Protein AF-A0A8D8QUM9-F1 (afdb_monomer_lite)

Structure (mmCIF, N/CA/C/O backbone):
data_AF-A0A8D8QUM9-F1
#
_entry.id   AF-A0A8D8QUM9-F1
#
loop_
_atom_site.group_PDB
_atom_site.id
_atom_site.type_symbol
_atom_site.label_atom_id
_atom_site.label_alt_id
_atom_site.label_comp_id
_atom_site.label_asym_id
_atom_site.label_entity_id
_atom_site.label_seq_id
_atom_site.pdbx_PDB_ins_code
_atom_site.Cartn_x
_atom_site.Cartn_y
_atom_site.Cartn_z
_atom_site.occupancy
_atom_site.B_iso_or_equiv
_atom_site.auth_seq_id
_atom_site.auth_comp_id
_atom_site.auth_asym_id
_atom_site.auth_atom_id
_atom_site.pdbx_PDB_model_num
ATOM 1 N N . MET A 1 1 ? 14.500 -5.946 -11.058 1.00 79.62 1 MET A N 1
ATOM 2 C CA . MET A 1 1 ? 15.013 -4.595 -11.408 1.00 79.62 1 MET A CA 1
ATOM 3 C C . MET A 1 1 ? 14.161 -3.526 -10.735 1.00 79.62 1 MET A C 1
ATOM 5 O O . MET A 1 1 ? 12.936 -3.632 -10.787 1.00 79.62 1 MET A O 1
ATOM 9 N N . ASP A 1 2 ? 14.798 -2.523 -10.126 1.00 81.06 2 ASP A N 1
ATOM 10 C CA . ASP A 1 2 ? 14.118 -1.378 -9.510 1.00 81.06 2 ASP A CA 1
ATOM 11 C C . ASP A 1 2 ? 13.551 -0.412 -10.554 1.00 81.06 2 ASP A C 1
ATOM 13 O O . ASP A 1 2 ? 14.121 -0.214 -11.629 1.00 81.06 2 ASP A O 1
ATOM 17 N N . VAL A 1 3 ? 12.419 0.205 -10.222 1.00 89.06 3 VAL A N 1
ATOM 18 C CA . VAL A 1 3 ? 11.760 1.198 -11.073 1.00 89.06 3 VAL A CA 1
ATOM 19 C C . VAL A 1 3 ? 12.170 2.607 -10.648 1.00 89.06 3 VAL A C 1
ATOM 21 O O . VAL A 1 3 ? 12.201 2.931 -9.461 1.00 89.06 3 VAL A O 1
ATOM 24 N N . ALA A 1 4 ? 12.476 3.462 -11.625 1.00 90.44 4 ALA A N 1
ATOM 25 C CA . ALA A 1 4 ? 12.896 4.838 -11.386 1.00 90.44 4 ALA A CA 1
ATOM 26 C C . ALA A 1 4 ? 11.707 5.801 -11.219 1.00 90.44 4 ALA A C 1
ATOM 28 O O . ALA A 1 4 ? 10.650 5.648 -11.838 1.00 90.44 4 ALA A O 1
ATOM 29 N N . GLY A 1 5 ? 11.915 6.850 -10.418 1.00 92.19 5 GLY A N 1
ATOM 30 C CA . GLY A 1 5 ? 10.988 7.979 -10.325 1.00 92.19 5 GLY A CA 1
ATOM 31 C C . GLY A 1 5 ? 9.668 7.679 -9.616 1.00 92.19 5 GLY A C 1
ATOM 32 O O . GLY A 1 5 ? 8.678 8.347 -9.908 1.00 92.19 5 GLY A O 1
ATOM 33 N N . LEU A 1 6 ? 9.636 6.696 -8.707 1.00 94.06 6 LEU A N 1
ATOM 34 C CA . LEU A 1 6 ? 8.449 6.410 -7.903 1.00 94.06 6 LEU A CA 1
ATOM 35 C C . LEU A 1 6 ? 8.072 7.628 -7.043 1.00 94.06 6 LEU A C 1
ATOM 37 O O . LEU A 1 6 ? 8.798 8.017 -6.123 1.00 94.06 6 LEU A O 1
ATOM 41 N N . LYS A 1 7 ? 6.911 8.199 -7.355 1.00 95.12 7 LYS A N 1
ATOM 42 C CA . LYS A 1 7 ? 6.222 9.251 -6.612 1.00 95.12 7 LYS A CA 1
ATOM 43 C C . LYS A 1 7 ? 4.964 8.677 -5.985 1.00 95.12 7 LYS A C 1
ATOM 45 O O . LYS A 1 7 ? 4.264 7.875 -6.605 1.00 95.12 7 LYS A O 1
ATOM 50 N N . THR A 1 8 ? 4.672 9.134 -4.778 1.00 94.56 8 THR A N 1
ATOM 51 C CA . THR A 1 8 ? 3.528 8.679 -3.994 1.00 94.56 8 THR A CA 1
ATOM 52 C C . THR A 1 8 ? 2.766 9.880 -3.456 1.00 94.56 8 THR A C 1
ATOM 54 O O . THR A 1 8 ? 3.380 10.845 -3.002 1.00 94.56 8 THR A O 1
ATOM 57 N N . LYS A 1 9 ? 1.437 9.833 -3.521 1.00 94.75 9 LYS A N 1
ATOM 58 C CA . LYS A 1 9 ? 0.550 10.844 -2.943 1.00 94.75 9 LYS A CA 1
ATOM 59 C C . LYS A 1 9 ? -0.587 10.146 -2.206 1.00 94.75 9 LYS A C 1
ATOM 61 O O . LYS A 1 9 ? -1.366 9.436 -2.837 1.00 94.75 9 LYS A O 1
ATOM 66 N N . THR A 1 10 ? -0.681 10.378 -0.907 1.00 92.56 10 THR A N 1
ATOM 67 C CA . THR A 1 10 ? -1.784 9.891 -0.074 1.00 92.56 10 THR A CA 1
ATOM 68 C C . THR A 1 10 ? -2.973 10.846 -0.174 1.00 92.56 10 THR A C 1
ATOM 70 O O . THR A 1 10 ? -2.776 12.059 -0.252 1.00 92.56 10 THR A O 1
ATOM 73 N N . ILE A 1 11 ? -4.188 10.302 -0.231 1.00 90.75 11 ILE A N 1
ATOM 74 C CA . ILE A 1 11 ? -5.456 11.033 -0.132 1.00 90.75 11 ILE A CA 1
ATOM 75 C C . ILE A 1 11 ? -6.389 10.161 0.713 1.00 90.75 11 ILE A C 1
ATOM 77 O O . ILE A 1 11 ? -6.872 9.140 0.222 1.00 90.75 11 ILE A O 1
ATOM 81 N N . GLY A 1 12 ? -6.614 10.507 1.983 1.00 88.56 12 GLY A N 1
ATOM 82 C CA . GLY A 1 12 ? -7.365 9.631 2.881 1.00 88.56 12 GLY A CA 1
ATOM 83 C C . GLY A 1 12 ? -6.685 8.264 3.039 1.00 88.56 12 GLY A C 1
ATOM 84 O O . GLY A 1 12 ? -5.496 8.160 3.355 1.00 88.56 12 GLY A O 1
ATOM 85 N N . SER A 1 13 ? -7.447 7.207 2.761 1.00 88.81 13 SER A N 1
ATOM 86 C CA . SER A 1 13 ? -6.997 5.812 2.773 1.00 88.81 13 SER A CA 1
ATOM 87 C C . SER A 1 13 ? -6.435 5.325 1.425 1.00 88.81 13 SER A C 1
ATOM 89 O O . SER A 1 13 ? -6.029 4.167 1.289 1.00 88.81 13 SER A O 1
ATOM 91 N N . GLU A 1 14 ? -6.374 6.205 0.422 1.00 93.25 14 GLU A N 1
ATOM 92 C CA . GLU A 1 14 ? -5.856 5.892 -0.906 1.00 93.25 14 GLU A CA 1
ATOM 93 C C . GLU A 1 14 ? -4.410 6.368 -1.085 1.00 93.25 14 GLU A C 1
ATOM 95 O O . GLU A 1 14 ? -4.042 7.484 -0.710 1.00 93.25 14 GLU A O 1
ATOM 100 N N . ILE A 1 15 ? -3.581 5.547 -1.733 1.00 95.19 15 ILE A N 1
ATOM 101 C CA . ILE A 1 15 ? -2.218 5.908 -2.127 1.00 95.19 15 ILE A CA 1
ATOM 102 C C . ILE A 1 15 ? -2.112 5.873 -3.645 1.00 95.19 15 ILE A C 1
ATOM 104 O O . ILE A 1 15 ? -2.129 4.815 -4.276 1.00 95.19 15 ILE A O 1
ATOM 108 N N . ASN A 1 16 ? -1.933 7.053 -4.226 1.00 96.81 16 ASN A N 1
ATOM 109 C CA . ASN A 1 16 ? -1.676 7.230 -5.644 1.00 96.81 16 ASN A CA 1
ATOM 110 C C . ASN A 1 16 ? -0.182 7.074 -5.924 1.00 96.81 16 ASN A C 1
ATOM 112 O O . ASN A 1 16 ? 0.645 7.861 -5.458 1.00 96.81 16 ASN A O 1
ATOM 116 N N . LEU A 1 17 ? 0.154 6.066 -6.717 1.00 97.06 17 LEU A N 1
ATOM 117 C CA . LEU A 1 17 ? 1.501 5.730 -7.147 1.00 97.06 17 LEU A CA 1
ATOM 118 C C . LEU A 1 17 ? 1.696 6.150 -8.602 1.00 97.06 17 LEU A C 1
ATOM 120 O O . LEU A 1 17 ? 0.833 5.921 -9.452 1.00 97.06 17 LEU A O 1
ATOM 124 N N . LYS A 1 18 ? 2.853 6.735 -8.907 1.00 97.56 18 LYS A N 1
ATOM 125 C CA . LYS A 1 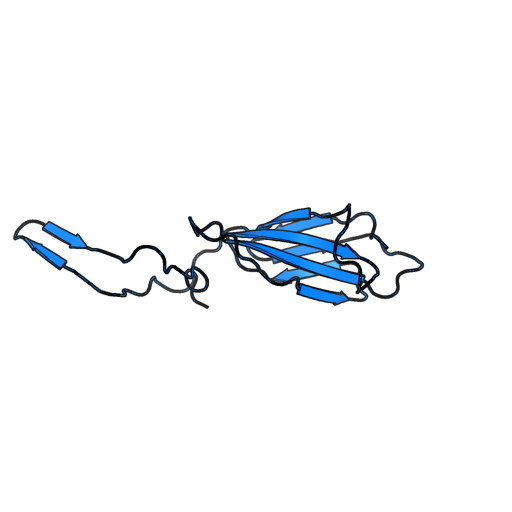18 ? 3.258 7.056 -10.279 1.00 97.56 18 LYS A CA 1
ATOM 126 C C . LYS A 1 18 ? 4.757 6.872 -10.449 1.00 97.56 18 LYS A C 1
ATOM 128 O O . LYS A 1 18 ? 5.520 7.276 -9.579 1.00 97.56 18 LYS A O 1
ATOM 133 N N . TRP A 1 19 ? 5.186 6.310 -11.571 1.00 96.19 19 TRP A N 1
ATOM 134 C CA . TRP A 1 19 ? 6.604 6.098 -11.874 1.00 96.19 19 TRP A CA 1
ATOM 135 C C . TRP A 1 19 ? 6.917 6.299 -13.358 1.00 96.19 19 TRP A C 1
ATOM 137 O O . TRP A 1 19 ? 6.022 6.521 -14.179 1.00 96.19 19 TRP A O 1
ATOM 147 N N . PHE A 1 20 ? 8.203 6.268 -13.711 1.00 95.81 20 PHE A N 1
ATOM 148 C CA . PHE A 1 20 ? 8.631 6.401 -15.100 1.00 95.81 20 PHE A CA 1
ATOM 149 C C . PHE A 1 20 ? 8.484 5.084 -15.861 1.00 95.81 20 PHE A C 1
ATOM 151 O O . PHE A 1 20 ? 8.820 4.011 -15.359 1.00 95.81 20 PHE A O 1
ATOM 158 N N . LYS A 1 21 ? 8.004 5.173 -17.106 1.00 94.75 21 LYS A N 1
ATOM 159 C CA . LYS A 1 21 ? 7.931 4.024 -18.008 1.00 94.75 21 LYS A CA 1
ATOM 160 C C . LYS A 1 21 ? 9.345 3.581 -18.379 1.00 94.75 21 LYS A C 1
ATOM 162 O O . LYS A 1 21 ? 10.135 4.385 -18.862 1.00 94.75 21 LYS A O 1
ATOM 167 N N . SER A 1 22 ? 9.638 2.300 -18.196 1.00 94.25 22 SER A N 1
ATOM 168 C CA . SER A 1 22 ? 10.852 1.669 -18.712 1.00 94.25 22 SER A CA 1
ATOM 169 C C . SER A 1 22 ? 10.609 1.113 -20.117 1.00 94.25 22 SER A C 1
ATOM 171 O O . SER A 1 22 ? 9.521 0.623 -20.420 1.00 94.25 22 SER A O 1
ATOM 173 N N . ALA A 1 23 ? 11.632 1.174 -20.972 1.00 93.50 23 ALA A N 1
ATOM 174 C CA . ALA A 1 23 ? 11.605 0.563 -22.303 1.00 93.50 23 ALA A CA 1
ATOM 175 C C . ALA A 1 23 ? 11.699 -0.975 -22.254 1.00 93.50 23 ALA A C 1
ATOM 177 O O . ALA A 1 23 ? 11.286 -1.647 -23.195 1.00 93.50 23 ALA A O 1
ATOM 178 N N . ILE A 1 24 ? 12.230 -1.528 -21.158 1.00 93.81 24 ILE A N 1
ATOM 179 C CA . ILE A 1 24 ? 12.527 -2.961 -21.012 1.00 93.81 24 ILE A CA 1
ATOM 180 C C . ILE A 1 24 ? 11.445 -3.663 -20.177 1.00 93.81 24 ILE A C 1
ATOM 182 O O . ILE A 1 24 ? 11.070 -4.800 -20.461 1.00 93.81 24 ILE A O 1
ATOM 186 N N . ILE A 1 25 ? 10.902 -2.985 -19.160 1.00 93.50 25 ILE A N 1
ATOM 187 C CA . ILE A 1 25 ? 9.919 -3.572 -18.239 1.00 93.50 25 ILE A CA 1
ATOM 188 C C . ILE A 1 25 ? 8.521 -3.533 -18.869 1.00 93.50 25 ILE A C 1
ATOM 190 O O . ILE A 1 25 ? 7.949 -2.463 -19.082 1.00 93.50 25 ILE A O 1
ATOM 194 N N . ARG A 1 26 ? 7.950 -4.715 -19.131 1.00 93.50 26 ARG A N 1
ATOM 195 C CA . ARG A 1 26 ? 6.590 -4.874 -19.685 1.00 93.50 26 ARG A CA 1
ATOM 196 C C . ARG A 1 26 ? 5.501 -4.984 -18.622 1.00 93.50 26 ARG A C 1
ATOM 198 O O . ARG A 1 26 ? 4.335 -4.717 -18.906 1.00 93.50 26 ARG A O 1
ATOM 205 N N . THR A 1 27 ? 5.856 -5.423 -17.421 1.00 96.19 27 THR A N 1
ATOM 206 C CA . THR A 1 27 ? 4.938 -5.596 -16.293 1.00 96.19 27 THR A CA 1
ATOM 207 C C . THR A 1 27 ? 5.645 -5.147 -15.029 1.00 96.19 27 THR A C 1
ATOM 209 O O . THR A 1 27 ? 6.795 -5.506 -14.789 1.00 96.19 27 THR A O 1
ATOM 212 N N . TYR A 1 28 ? 4.957 -4.311 -14.269 1.00 96.50 28 TYR A N 1
ATOM 213 C CA . TYR A 1 28 ? 5.391 -3.793 -12.989 1.00 96.50 28 TYR A CA 1
ATOM 214 C C . TYR A 1 28 ? 4.687 -4.567 -11.885 1.00 96.50 28 TYR A C 1
ATOM 216 O O . TYR A 1 28 ? 3.520 -4.925 -12.022 1.00 96.50 28 TYR A O 1
ATOM 224 N N . TYR A 1 29 ? 5.385 -4.774 -10.782 1.00 97.12 29 TYR A N 1
ATOM 225 C CA . TYR A 1 29 ? 4.869 -5.420 -9.590 1.00 97.12 29 TYR A CA 1
ATOM 226 C C . TYR A 1 29 ? 4.908 -4.397 -8.467 1.00 97.12 29 TYR A C 1
ATOM 228 O O . TYR A 1 29 ? 5.981 -4.000 -8.009 1.00 97.12 29 TYR A O 1
ATOM 236 N N . ILE A 1 30 ? 3.730 -3.931 -8.066 1.00 97.06 30 ILE A N 1
ATOM 237 C CA . ILE A 1 30 ? 3.565 -3.085 -6.889 1.00 97.06 30 ILE A CA 1
ATOM 238 C C . ILE A 1 30 ? 3.577 -4.016 -5.689 1.00 97.06 30 ILE A C 1
ATOM 240 O O . ILE A 1 30 ? 2.770 -4.942 -5.622 1.00 97.06 30 ILE A O 1
ATOM 244 N N . LYS A 1 31 ? 4.490 -3.781 -4.754 1.00 96.00 31 LYS A N 1
ATOM 245 C CA . LYS A 1 31 ? 4.647 -4.606 -3.563 1.00 96.00 31 LYS A CA 1
ATOM 246 C C . LYS A 1 31 ? 4.441 -3.753 -2.337 1.00 96.00 31 LYS A C 1
ATOM 248 O O . LYS A 1 31 ? 5.031 -2.676 -2.233 1.00 96.00 31 LYS A O 1
ATOM 253 N N . TYR A 1 32 ? 3.586 -4.217 -1.438 1.00 95.31 32 TYR A N 1
ATOM 254 C CA . TYR A 1 32 ? 3.279 -3.482 -0.224 1.00 95.31 32 TYR A CA 1
ATOM 255 C C . TYR A 1 32 ? 2.963 -4.399 0.945 1.00 95.31 32 TYR A C 1
ATOM 257 O O . TYR A 1 32 ? 2.473 -5.511 0.770 1.00 95.31 32 TYR A O 1
ATOM 265 N N . ARG A 1 33 ? 3.237 -3.924 2.156 1.00 93.19 33 ARG A N 1
ATOM 266 C CA . ARG A 1 33 ? 2.827 -4.596 3.391 1.00 93.19 33 ARG A CA 1
ATOM 267 C C . ARG A 1 33 ? 2.473 -3.582 4.460 1.00 93.19 33 ARG A C 1
ATOM 269 O O . ARG A 1 33 ? 3.104 -2.527 4.553 1.00 93.19 33 ARG A O 1
ATOM 276 N N . LEU A 1 34 ? 1.469 -3.924 5.254 1.00 91.62 34 LEU A N 1
ATOM 277 C CA . LEU A 1 34 ? 1.123 -3.196 6.464 1.00 91.62 34 LEU A CA 1
ATOM 278 C C . LEU A 1 34 ? 2.201 -3.467 7.517 1.00 91.62 34 LEU A C 1
ATOM 280 O O . LEU A 1 34 ? 2.487 -4.619 7.823 1.00 91.62 34 LEU A O 1
ATOM 284 N N . LEU A 1 35 ? 2.801 -2.407 8.047 1.00 89.62 35 LEU A N 1
ATOM 285 C CA . LEU A 1 35 ? 3.767 -2.492 9.142 1.00 89.62 35 LEU A CA 1
ATOM 286 C C . LEU A 1 35 ? 3.081 -2.302 10.495 1.00 89.62 35 LEU A C 1
ATOM 288 O O . LEU A 1 35 ? 3.397 -2.992 11.460 1.00 89.62 35 LEU A O 1
ATOM 292 N N . LYS A 1 36 ? 2.153 -1.341 10.575 1.00 86.44 36 LYS A N 1
ATOM 293 C CA . LYS A 1 36 ? 1.495 -0.974 11.831 1.00 86.44 36 LYS A CA 1
ATOM 294 C C . LYS A 1 36 ? 0.154 -0.290 11.591 1.00 86.44 36 LYS A C 1
ATOM 296 O O . LYS A 1 36 ? 0.066 0.622 10.773 1.00 86.44 36 LYS A O 1
ATOM 301 N N . LEU A 1 37 ? -0.863 -0.663 12.363 1.00 85.50 37 LEU A N 1
ATOM 302 C CA . LEU A 1 37 ? -2.071 0.146 12.537 1.00 85.50 37 LEU A CA 1
ATOM 303 C C . LEU A 1 37 ? -1.801 1.187 13.630 1.00 85.50 37 LEU A C 1
ATOM 305 O O . LEU A 1 37 ? -1.472 0.826 14.759 1.00 85.50 37 LEU A O 1
ATOM 309 N N . LEU A 1 38 ? -1.909 2.480 13.314 1.00 83.56 38 LEU A N 1
ATOM 310 C CA . LEU A 1 38 ? -1.519 3.546 14.250 1.00 83.56 38 LEU A CA 1
ATOM 311 C C . LEU A 1 38 ? -2.505 3.715 15.410 1.00 83.56 38 LEU A C 1
ATOM 313 O O . LEU A 1 38 ? -2.134 4.241 16.453 1.00 83.56 38 LEU A O 1
ATOM 317 N N . ALA A 1 39 ? -3.735 3.227 15.252 1.00 73.06 39 ALA A N 1
ATOM 318 C CA . ALA A 1 39 ? -4.716 3.162 16.329 1.00 73.06 39 ALA A CA 1
ATOM 319 C C . ALA A 1 39 ? -4.384 2.096 17.397 1.00 73.06 39 ALA A C 1
ATOM 321 O O . ALA A 1 39 ? -4.993 2.102 18.463 1.00 73.06 39 ALA A O 1
ATOM 322 N N . CYS A 1 40 ? -3.429 1.194 17.137 1.00 69.69 40 CYS A N 1
ATOM 323 C CA . CYS A 1 40 ? -3.071 0.105 18.045 1.00 69.69 40 CYS A CA 1
ATOM 324 C C . CYS A 1 40 ? -1.806 0.418 18.834 1.00 69.69 40 CYS A C 1
ATOM 326 O O . CYS A 1 40 ? -0.773 0.798 18.273 1.00 69.69 40 CYS A O 1
ATOM 328 N N . SER A 1 41 ? -1.857 0.173 20.142 1.00 62.66 41 SER A N 1
ATOM 329 C CA . SER A 1 41 ? -0.711 0.373 21.028 1.00 62.66 41 SER A CA 1
ATOM 330 C C . SER A 1 41 ? 0.311 -0.771 20.979 1.00 62.66 41 SER A C 1
ATOM 332 O O . SER A 1 41 ? 1.461 -0.520 21.328 1.00 62.66 41 SER A O 1
ATOM 334 N N . HIS A 1 42 ? -0.059 -1.984 20.531 1.00 56.50 42 HIS A N 1
ATOM 335 C CA . HIS A 1 42 ? 0.733 -3.192 20.828 1.00 56.50 42 HIS A CA 1
ATOM 336 C C . HIS A 1 42 ? 1.011 -4.207 19.707 1.00 56.50 42 HIS A C 1
ATOM 338 O O . HIS A 1 42 ? 1.661 -5.207 19.991 1.00 56.50 42 HIS A O 1
ATOM 344 N N . GLU A 1 43 ? 0.634 -3.978 18.447 1.00 56.75 43 GLU A N 1
ATOM 345 C CA . GLU A 1 43 ? 0.958 -4.947 17.385 1.00 56.75 43 GLU A CA 1
ATOM 346 C C . GLU A 1 43 ? 1.819 -4.341 16.273 1.00 56.75 43 GLU A C 1
ATOM 348 O O . GLU A 1 43 ? 1.361 -3.538 15.456 1.00 56.75 43 GLU A O 1
ATOM 353 N N . GLU A 1 44 ? 3.081 -4.777 16.217 1.00 57.66 44 GLU A N 1
ATOM 354 C CA . GLU A 1 44 ? 3.766 -4.933 14.935 1.00 57.66 44 GLU A CA 1
ATOM 355 C C . GLU A 1 44 ? 3.052 -6.060 14.188 1.00 57.66 44 GLU A C 1
ATOM 357 O O . GLU A 1 44 ? 3.204 -7.242 14.500 1.00 57.66 44 GLU A O 1
ATOM 362 N N . LEU A 1 45 ? 2.216 -5.695 13.221 1.00 64.38 45 LEU A N 1
ATOM 363 C CA . LEU A 1 45 ? 1.534 -6.682 12.400 1.00 64.38 45 LEU A CA 1
ATOM 364 C C . LEU A 1 45 ? 2.550 -7.267 11.419 1.00 64.38 45 LEU A C 1
ATOM 366 O O . LEU A 1 45 ? 3.058 -6.563 10.546 1.00 64.38 45 LEU A O 1
ATOM 370 N N . GLN A 1 46 ? 2.808 -8.573 11.505 1.00 64.81 46 GLN A N 1
ATOM 371 C CA . GLN A 1 46 ? 3.472 -9.297 10.420 1.00 64.81 46 GLN A CA 1
ATOM 372 C C . GLN A 1 46 ? 2.481 -9.521 9.273 1.00 64.81 46 GLN A C 1
ATOM 374 O O . GLN A 1 46 ? 2.002 -10.628 9.039 1.00 64.81 46 GLN A O 1
ATOM 379 N N . SER A 1 47 ? 2.138 -8.449 8.554 1.00 82.38 47 SER A N 1
ATOM 380 C CA . SER A 1 47 ? 1.341 -8.574 7.337 1.00 82.38 47 SER A CA 1
ATOM 381 C C . SER A 1 47 ? 2.169 -9.251 6.243 1.00 82.38 47 SER A C 1
ATOM 383 O O . SER A 1 47 ? 3.306 -8.827 5.993 1.00 82.38 47 SER A O 1
ATOM 385 N N . PRO A 1 48 ? 1.605 -10.234 5.517 1.00 89.69 48 PRO A N 1
ATOM 386 C CA . PRO A 1 48 ? 2.256 -10.775 4.334 1.00 89.69 48 PRO A CA 1
ATOM 387 C C . PRO A 1 48 ? 2.458 -9.674 3.286 1.00 89.69 48 PRO A C 1
ATOM 389 O O . PRO A 1 48 ? 1.661 -8.732 3.189 1.00 89.69 48 PRO A O 1
ATOM 392 N N . LEU A 1 49 ? 3.530 -9.806 2.500 1.00 92.62 49 LEU A N 1
ATOM 393 C CA . LEU A 1 49 ? 3.799 -8.930 1.365 1.00 92.62 49 LEU A CA 1
ATOM 394 C C . LEU A 1 49 ? 2.754 -9.184 0.276 1.00 92.62 49 LEU A C 1
ATOM 396 O O . LEU A 1 49 ? 2.664 -10.281 -0.267 1.00 92.62 49 LEU A O 1
ATOM 400 N N . GLN A 1 50 ? 1.985 -8.154 -0.045 1.00 94.88 50 GLN A N 1
ATOM 401 C CA . GLN A 1 50 ? 1.027 -8.159 -1.139 1.00 94.88 50 GLN A CA 1
ATOM 402 C C . GLN A 1 50 ? 1.735 -7.778 -2.437 1.00 94.88 50 GLN A C 1
ATOM 404 O O . GLN A 1 50 ? 2.607 -6.905 -2.4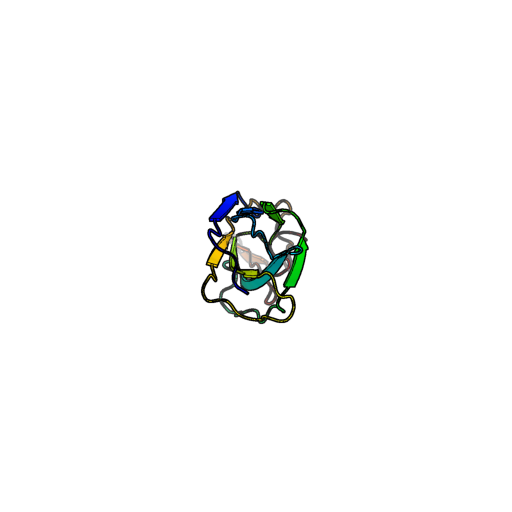37 1.00 94.88 50 GLN A O 1
ATOM 409 N N . VAL A 1 51 ? 1.349 -8.416 -3.543 1.00 96.12 51 VAL A N 1
ATOM 410 C CA . VAL A 1 51 ? 1.923 -8.176 -4.872 1.00 96.12 51 VAL A CA 1
ATOM 411 C C . VAL A 1 51 ? 0.797 -7.942 -5.870 1.00 96.12 51 VAL A C 1
ATOM 413 O O . VAL A 1 51 ? -0.078 -8.786 -6.038 1.00 96.12 51 VAL A O 1
ATOM 416 N N . VAL A 1 52 ? 0.835 -6.799 -6.553 1.00 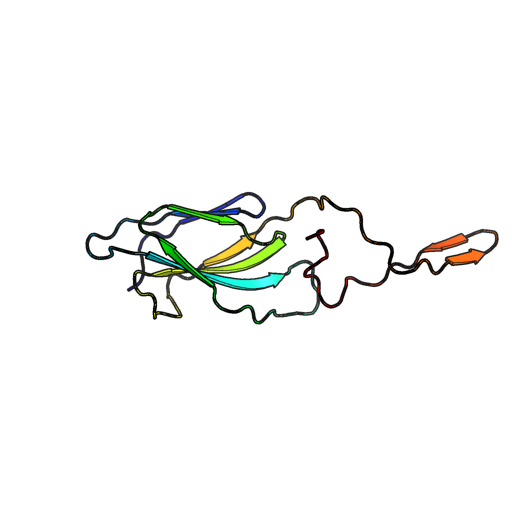96.56 52 VAL A N 1
ATOM 417 C CA . VAL A 1 52 ? -0.148 -6.424 -7.573 1.00 96.56 52 VAL A CA 1
ATOM 418 C C . VAL A 1 52 ? 0.567 -6.204 -8.907 1.00 96.56 52 VAL A C 1
ATOM 420 O O . VAL A 1 52 ? 1.339 -5.244 -9.033 1.00 96.56 52 VAL A O 1
ATOM 423 N N . PRO A 1 53 ? 0.339 -7.064 -9.915 1.00 97.12 53 PRO A N 1
ATOM 424 C CA . PRO A 1 53 ? 0.888 -6.867 -11.246 1.00 97.12 53 PRO A CA 1
ATOM 425 C C . PRO A 1 53 ? 0.099 -5.795 -12.009 1.00 97.12 53 PRO A C 1
ATOM 427 O O . PRO A 1 53 ? -1.129 -5.750 -11.979 1.00 97.12 53 PRO A O 1
ATOM 430 N N . THR A 1 54 ? 0.796 -4.938 -12.750 1.00 97.25 54 THR A N 1
ATOM 431 C CA . THR A 1 54 ? 0.176 -3.940 -13.628 1.00 97.25 54 THR A CA 1
ATOM 432 C C . THR A 1 54 ? 1.056 -3.618 -14.831 1.00 97.25 54 THR A C 1
ATOM 434 O O . THR A 1 54 ? 2.281 -3.697 -14.781 1.00 97.25 54 THR A O 1
ATOM 437 N N . LYS A 1 55 ? 0.433 -3.225 -15.944 1.00 96.31 55 LYS A N 1
ATOM 438 C CA . LYS A 1 55 ? 1.132 -2.668 -17.117 1.00 96.31 55 LYS A CA 1
ATOM 439 C C . LYS A 1 55 ? 1.120 -1.135 -17.130 1.00 96.31 55 LYS A C 1
ATOM 441 O O . LYS A 1 55 ? 1.826 -0.531 -17.936 1.00 96.31 55 LYS A O 1
ATOM 446 N N . SER A 1 56 ? 0.318 -0.512 -16.262 1.00 96.25 56 SER A N 1
ATOM 447 C CA . SER A 1 56 ? 0.249 0.945 -16.126 1.00 96.25 56 SER A CA 1
ATOM 448 C C . SER A 1 56 ? 1.447 1.477 -15.342 1.00 96.25 56 SER A C 1
ATOM 450 O O . SER A 1 56 ? 2.061 0.751 -14.567 1.00 96.25 56 SER A O 1
ATOM 452 N N . THR A 1 57 ? 1.767 2.757 -15.531 1.00 96.75 57 THR A N 1
ATOM 453 C CA . THR A 1 57 ? 2.754 3.491 -14.721 1.00 96.75 57 THR A CA 1
ATOM 454 C C . THR A 1 57 ? 2.113 4.413 -13.685 1.00 96.75 57 THR A C 1
ATOM 456 O O . THR A 1 57 ? 2.790 5.234 -13.061 1.00 96.75 57 THR A O 1
ATOM 459 N N . ASN A 1 58 ? 0.795 4.296 -13.527 1.00 97.19 58 ASN A N 1
ATOM 460 C CA . ASN A 1 58 ? 0.009 4.886 -12.458 1.00 97.19 58 ASN A CA 1
ATOM 461 C C . ASN A 1 58 ? -0.872 3.803 -11.820 1.00 97.19 58 ASN A C 1
ATOM 463 O O . ASN A 1 58 ? -1.303 2.866 -12.496 1.00 97.19 58 ASN A O 1
ATOM 467 N N . TYR A 1 59 ? -1.096 3.904 -10.514 1.00 97.38 59 TYR A N 1
ATOM 468 C CA . TYR A 1 59 ? -1.961 2.977 -9.792 1.00 97.38 59 TYR A CA 1
ATOM 469 C C . TYR A 1 59 ? -2.444 3.597 -8.484 1.00 97.38 59 TYR A C 1
ATOM 471 O O . TYR A 1 59 ? -1.686 4.317 -7.837 1.00 97.38 59 TYR A O 1
ATOM 479 N N . THR A 1 60 ? -3.666 3.276 -8.072 1.00 97.19 60 THR A N 1
ATOM 480 C CA . THR A 1 60 ? -4.222 3.710 -6.787 1.00 97.19 60 THR A CA 1
ATOM 481 C C . THR A 1 60 ? -4.446 2.490 -5.908 1.00 97.19 60 THR A C 1
ATOM 483 O O . THR A 1 60 ? -5.222 1.601 -6.252 1.00 97.19 60 THR A O 1
ATOM 486 N N . LEU A 1 61 ? -3.742 2.432 -4.779 1.00 96.00 61 LEU A N 1
ATOM 487 C CA . LEU A 1 61 ? -3.985 1.438 -3.738 1.00 96.00 61 LEU A CA 1
ATOM 488 C C . LEU A 1 61 ? -5.046 1.975 -2.780 1.00 96.00 61 LEU A C 1
ATOM 490 O O . LEU A 1 61 ? -4.900 3.093 -2.294 1.00 96.00 61 LEU A O 1
ATOM 494 N N . LYS A 1 62 ? -6.068 1.172 -2.483 1.00 93.06 62 LYS A N 1
ATOM 495 C CA . LYS A 1 62 ? -7.022 1.423 -1.396 1.00 93.06 62 LYS A CA 1
ATOM 496 C C . LYS A 1 62 ? -6.596 0.582 -0.203 1.00 93.06 62 LYS A C 1
ATOM 498 O O . LYS A 1 62 ? -6.570 -0.642 -0.310 1.00 93.06 62 LYS A O 1
ATOM 503 N N . LEU A 1 63 ? -6.184 1.229 0.876 1.00 90.94 63 LEU A N 1
ATOM 504 C CA . LEU A 1 63 ? -5.580 0.579 2.036 1.00 90.94 63 LEU A CA 1
ATOM 505 C C . LEU A 1 63 ? -6.356 0.929 3.302 1.00 90.94 63 LEU A C 1
ATOM 507 O O . LEU A 1 63 ? -7.241 1.776 3.276 1.00 90.94 63 LEU A O 1
ATOM 511 N N . SER A 1 64 ? -6.027 0.300 4.427 1.00 88.00 64 SER A N 1
ATOM 512 C CA . SER A 1 64 ? -6.622 0.699 5.704 1.00 88.00 64 SER A CA 1
ATOM 513 C C . SER A 1 64 ? -6.228 2.142 6.060 1.00 88.00 64 SER A C 1
ATOM 515 O O . SER A 1 64 ? -5.064 2.514 5.858 1.00 88.00 64 SER A O 1
ATOM 517 N N . PRO A 1 65 ? -7.156 2.952 6.597 1.00 88.56 65 PRO A N 1
ATOM 518 C CA . PRO A 1 65 ? -6.856 4.295 7.088 1.00 88.56 65 PRO A CA 1
ATOM 519 C C . PRO A 1 65 ? -5.970 4.245 8.339 1.00 88.56 65 PRO A C 1
ATOM 521 O O . PRO A 1 65 ? -5.906 3.224 9.027 1.00 88.56 65 PRO A O 1
ATOM 524 N N . ASN A 1 66 ? -5.324 5.368 8.657 1.00 87.62 66 ASN A N 1
ATOM 525 C CA . ASN A 1 66 ? -4.498 5.548 9.856 1.00 87.62 66 ASN A CA 1
ATOM 526 C C . ASN A 1 66 ? -3.474 4.414 10.081 1.00 87.62 66 ASN A C 1
ATOM 528 O O . ASN A 1 66 ? -3.381 3.822 11.163 1.00 87.62 66 ASN A O 1
ATOM 532 N N . ALA A 1 67 ? -2.731 4.064 9.033 1.00 89.38 67 ALA A N 1
ATOM 533 C CA . ALA A 1 67 ? -1.859 2.899 9.020 1.00 89.38 67 ALA A CA 1
ATOM 534 C C . ALA A 1 67 ? -0.537 3.168 8.290 1.00 89.38 67 ALA A C 1
ATOM 536 O O . ALA A 1 67 ? -0.462 3.959 7.351 1.00 89.38 67 ALA A O 1
ATOM 537 N N . LEU A 1 68 ? 0.522 2.500 8.744 1.00 92.38 68 LEU A N 1
ATOM 538 C CA . LEU A 1 68 ? 1.878 2.602 8.218 1.00 92.38 68 LEU A CA 1
ATOM 539 C C . LEU A 1 68 ? 2.160 1.450 7.252 1.00 92.38 68 LEU A C 1
ATOM 541 O O . LEU A 1 68 ? 2.083 0.284 7.638 1.00 92.38 68 LEU A O 1
ATOM 545 N N . TYR A 1 69 ? 2.564 1.775 6.029 1.00 93.44 69 TYR A N 1
ATOM 546 C CA . TYR A 1 69 ? 2.884 0.813 4.979 1.00 93.44 69 TYR A CA 1
ATOM 547 C C . TYR A 1 69 ? 4.313 0.973 4.472 1.00 93.44 69 TYR A C 1
ATOM 549 O O . TYR A 1 69 ? 4.823 2.086 4.350 1.00 93.44 69 TYR A O 1
ATOM 557 N N . GLU A 1 70 ? 4.927 -0.146 4.097 1.00 94.75 70 GLU A N 1
ATOM 558 C CA . GLU A 1 70 ? 6.084 -0.170 3.201 1.00 94.75 70 GLU A CA 1
ATOM 559 C C . GLU A 1 70 ? 5.605 -0.477 1.784 1.00 94.75 70 GLU A C 1
ATOM 561 O O . GLU A 1 70 ? 4.845 -1.424 1.591 1.00 94.75 70 GLU A O 1
ATOM 566 N N . ILE A 1 71 ? 6.041 0.319 0.803 1.00 95.75 71 ILE A N 1
ATOM 567 C CA . ILE A 1 71 ? 5.641 0.202 -0.604 1.00 95.75 71 ILE A CA 1
ATOM 568 C C . ILE A 1 71 ? 6.858 0.359 -1.513 1.00 95.75 71 ILE A C 1
ATOM 570 O O . ILE A 1 71 ? 7.686 1.251 -1.321 1.00 95.75 71 ILE A O 1
ATOM 574 N N . PHE A 1 72 ? 6.947 -0.469 -2.549 1.00 95.81 72 PHE A N 1
ATOM 575 C CA . PHE A 1 72 ? 7.907 -0.312 -3.638 1.00 95.81 72 PHE A CA 1
ATOM 576 C C . PHE A 1 72 ? 7.370 -0.921 -4.937 1.00 95.81 72 PHE A C 1
ATOM 578 O O . PHE A 1 72 ? 6.411 -1.690 -4.935 1.00 95.81 72 PHE A O 1
ATOM 585 N N . VAL A 1 73 ? 7.975 -0.550 -6.066 1.00 96.12 73 VAL A N 1
ATOM 586 C CA . VAL A 1 73 ? 7.582 -1.045 -7.392 1.00 96.12 73 VAL A CA 1
ATOM 587 C C . VAL A 1 73 ? 8.807 -1.606 -8.100 1.00 96.12 73 VAL A C 1
ATOM 589 O O . VAL A 1 73 ? 9.848 -0.950 -8.172 1.00 96.12 73 VAL A O 1
ATOM 592 N N . THR A 1 74 ? 8.678 -2.813 -8.643 1.00 95.56 74 THR A N 1
ATOM 593 C CA . THR A 1 74 ? 9.755 -3.519 -9.348 1.00 95.56 74 THR A CA 1
ATOM 594 C C . THR A 1 74 ? 9.285 -3.969 -10.730 1.00 95.56 74 THR A C 1
ATOM 596 O O . THR A 1 74 ? 8.091 -4.087 -10.990 1.00 95.56 74 THR A O 1
ATOM 599 N N . GLY A 1 75 ? 10.222 -4.248 -11.634 1.00 94.50 75 GLY A N 1
ATOM 600 C CA . GLY A 1 75 ? 9.942 -4.998 -12.868 1.00 94.50 75 GLY A CA 1
ATOM 601 C C . GLY A 1 75 ? 10.070 -6.516 -12.711 1.00 94.50 75 GLY A C 1
ATOM 602 O O . GLY A 1 75 ? 10.072 -7.227 -13.707 1.00 94.50 75 GLY A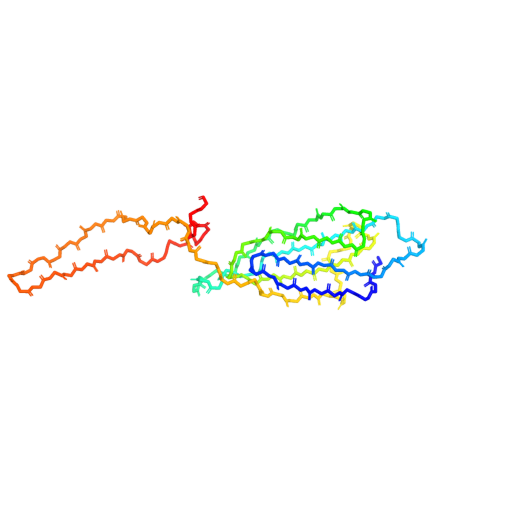 O 1
ATOM 603 N N . ASP A 1 76 ? 10.263 -6.997 -11.482 1.00 91.81 76 ASP A N 1
ATOM 604 C CA . ASP A 1 76 ? 10.581 -8.390 -11.160 1.00 91.81 76 ASP A CA 1
ATOM 605 C C . ASP A 1 76 ? 9.688 -8.882 -10.018 1.00 91.81 76 ASP A C 1
ATOM 607 O O . ASP A 1 76 ? 9.732 -8.346 -8.903 1.00 91.81 76 ASP A O 1
ATOM 611 N N . GLU A 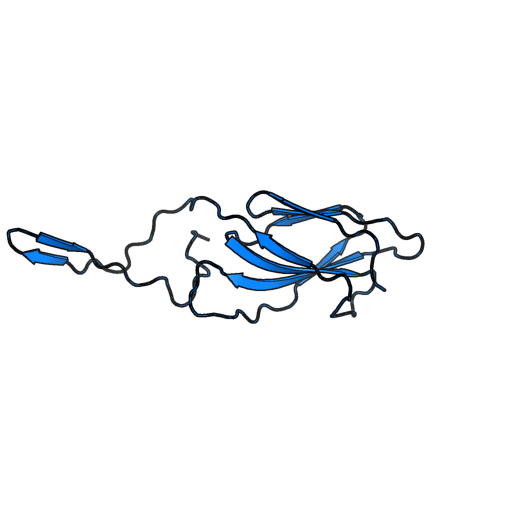1 77 ? 8.880 -9.898 -10.303 1.00 91.06 77 GLU A N 1
ATOM 612 C CA . GLU A 1 77 ? 7.922 -10.498 -9.375 1.00 91.06 77 GLU A CA 1
ATOM 613 C C . GLU A 1 77 ? 8.598 -11.124 -8.153 1.00 91.06 77 GLU A C 1
ATOM 615 O O . GLU A 1 77 ? 8.085 -11.025 -7.039 1.00 91.06 77 GLU A O 1
ATOM 620 N N . THR A 1 78 ? 9.797 -11.674 -8.324 1.00 90.44 78 THR A N 1
ATOM 621 C CA . THR A 1 78 ? 10.517 -12.408 -7.274 1.00 90.44 78 THR A CA 1
ATOM 622 C C . THR A 1 78 ? 11.278 -11.492 -6.320 1.00 90.44 78 THR A C 1
ATOM 624 O O . THR A 1 78 ? 11.594 -11.879 -5.200 1.00 90.44 78 THR A O 1
ATOM 627 N N . LEU A 1 79 ? 11.532 -10.243 -6.721 1.00 89.69 79 LEU A N 1
ATOM 628 C CA . LEU A 1 79 ? 12.332 -9.306 -5.934 1.00 89.69 79 LEU A CA 1
ATOM 629 C C . LEU A 1 79 ? 11.596 -8.823 -4.667 1.00 89.69 79 LEU A C 1
ATOM 631 O O . LEU A 1 79 ? 10.753 -7.930 -4.742 1.00 89.69 79 LEU A O 1
ATOM 635 N N . LEU A 1 80 ? 11.903 -9.388 -3.500 1.00 86.19 80 LEU A N 1
ATOM 636 C CA . LEU A 1 80 ? 11.166 -9.121 -2.252 1.00 86.19 80 LEU A CA 1
ATOM 637 C C . LEU A 1 80 ? 11.532 -7.806 -1.548 1.00 86.19 80 LEU A C 1
ATOM 639 O O . LEU A 1 80 ? 10.846 -7.410 -0.608 1.00 86.19 80 LEU A O 1
ATOM 643 N N . THR A 1 81 ? 12.594 -7.125 -1.975 1.00 82.75 81 THR A N 1
ATOM 644 C CA . THR A 1 81 ? 13.062 -5.867 -1.380 1.00 82.75 81 THR A CA 1
ATOM 645 C C . THR A 1 81 ? 13.578 -4.918 -2.458 1.00 82.75 81 THR A C 1
ATOM 647 O O . THR A 1 81 ? 13.973 -5.340 -3.541 1.00 82.75 81 THR A O 1
ATOM 650 N N . SER A 1 82 ? 13.571 -3.616 -2.177 1.00 85.75 82 SER A N 1
ATOM 651 C CA . SER A 1 82 ? 14.059 -2.592 -3.104 1.00 85.75 82 SER A CA 1
ATOM 652 C C . SER A 1 82 ? 14.721 -1.451 -2.342 1.00 85.75 82 SER A C 1
ATOM 654 O O . SER A 1 82 ? 14.253 -1.059 -1.269 1.00 85.75 82 SER A O 1
ATOM 656 N N . ALA A 1 83 ? 15.777 -0.873 -2.919 1.00 81.31 83 ALA A N 1
ATOM 657 C CA . ALA A 1 83 ? 16.389 0.346 -2.391 1.00 81.31 83 ALA A CA 1
ATOM 658 C C . ALA A 1 83 ? 15.429 1.549 -2.482 1.00 81.31 83 ALA A C 1
ATOM 660 O O . ALA A 1 83 ? 15.505 2.475 -1.679 1.00 81.31 83 ALA A O 1
ATOM 661 N N . ASN A 1 84 ? 14.469 1.504 -3.411 1.00 85.06 84 ASN A N 1
ATOM 662 C CA . ASN A 1 84 ? 13.480 2.558 -3.642 1.00 85.06 84 ASN A CA 1
ATOM 663 C C . ASN A 1 84 ? 12.212 2.411 -2.788 1.00 85.06 84 ASN A C 1
ATOM 665 O O . ASN A 1 84 ? 11.161 2.951 -3.145 1.00 85.06 84 ASN A O 1
ATOM 669 N N . LYS A 1 85 ? 12.297 1.700 -1.659 1.00 92.19 85 LYS A N 1
ATOM 670 C CA . LYS A 1 85 ? 11.184 1.580 -0.716 1.00 92.19 85 LYS A CA 1
ATOM 671 C C . LYS A 1 85 ? 10.708 2.935 -0.196 1.00 92.19 85 LYS A C 1
ATOM 673 O O . LYS A 1 85 ? 11.480 3.879 0.005 1.00 92.19 85 LYS A O 1
ATOM 678 N N . ARG A 1 86 ? 9.400 3.025 0.013 1.00 94.00 86 ARG A N 1
ATOM 679 C CA . ARG A 1 86 ? 8.702 4.175 0.581 1.00 94.00 86 ARG A CA 1
ATOM 680 C C . ARG A 1 86 ? 7.938 3.714 1.805 1.00 94.00 86 ARG A C 1
ATOM 682 O O . ARG A 1 86 ? 7.195 2.741 1.736 1.00 94.00 86 ARG A O 1
ATOM 689 N N . ILE A 1 87 ? 8.135 4.425 2.905 1.00 94.75 87 ILE A N 1
ATOM 690 C CA . ILE A 1 87 ? 7.326 4.276 4.107 1.00 94.75 87 ILE A CA 1
ATOM 691 C C . ILE A 1 87 ? 6.261 5.362 4.053 1.00 94.75 87 ILE A C 1
ATOM 693 O O . ILE A 1 87 ? 6.597 6.537 3.907 1.00 94.75 87 ILE A O 1
ATOM 697 N N . ILE A 1 88 ? 4.992 4.966 4.088 1.00 94.44 88 ILE A N 1
ATOM 698 C CA . ILE A 1 88 ? 3.858 5.870 3.889 1.00 94.44 88 ILE A CA 1
ATOM 699 C C . ILE A 1 88 ? 2.836 5.647 4.989 1.00 94.44 88 ILE A C 1
ATOM 701 O O . ILE A 1 88 ? 2.556 4.510 5.360 1.00 94.44 88 ILE A O 1
ATOM 705 N N . VAL A 1 89 ? 2.275 6.745 5.483 1.00 93.50 89 VAL A N 1
ATOM 706 C CA . VAL A 1 89 ? 1.139 6.739 6.400 1.00 93.50 89 VAL A CA 1
ATOM 707 C C . VAL A 1 89 ? -0.119 7.097 5.614 1.00 93.50 89 VAL A C 1
ATOM 709 O O . VAL A 1 89 ? -0.113 8.073 4.859 1.00 93.50 89 VAL A O 1
ATOM 712 N N . THR A 1 90 ? -1.172 6.297 5.761 1.00 92.06 90 THR A N 1
ATOM 713 C CA . THR A 1 90 ? -2.525 6.650 5.316 1.00 92.06 90 THR A CA 1
ATOM 714 C C . THR A 1 90 ? -3.188 7.563 6.336 1.00 92.06 90 THR A C 1
ATOM 716 O O . THR A 1 90 ? -2.991 7.413 7.543 1.00 92.06 90 THR A O 1
ATOM 719 N N . GLU A 1 91 ? -3.973 8.526 5.863 1.00 88.94 91 GLU A N 1
ATOM 720 C CA . GLU A 1 91 ? -4.690 9.443 6.746 1.00 88.94 91 GLU A CA 1
ATOM 721 C C . GLU A 1 91 ? -5.824 8.704 7.471 1.00 88.94 91 GLU A C 1
ATOM 723 O O . GLU A 1 91 ? -6.298 7.650 7.032 1.00 88.94 91 GLU A O 1
ATOM 728 N N . GLY A 1 92 ? -6.247 9.241 8.614 1.00 80.62 92 GLY A N 1
ATOM 729 C CA . GLY A 1 92 ? -7.447 8.763 9.291 1.00 80.62 92 GLY A CA 1
ATOM 730 C C . GLY A 1 92 ? -8.701 9.148 8.512 1.00 80.62 92 GLY A C 1
ATOM 731 O O . GLY A 1 92 ? -8.783 10.239 7.950 1.00 80.62 92 GLY A O 1
ATOM 732 N N . THR A 1 93 ? -9.687 8.262 8.504 1.00 75.69 93 THR A N 1
ATOM 733 C CA . THR A 1 93 ? -11.036 8.543 8.007 1.00 75.69 93 THR A CA 1
ATOM 734 C C . THR A 1 93 ? -12.008 8.523 9.178 1.00 75.69 93 THR A C 1
ATOM 736 O O . THR A 1 93 ? -11.753 7.865 10.190 1.00 75.69 93 THR A O 1
ATOM 739 N N . LEU A 1 94 ? -13.112 9.264 9.061 1.00 72.25 94 LEU A N 1
ATOM 740 C CA . LEU A 1 94 ? -14.198 9.154 10.030 1.00 72.25 94 LEU A CA 1
ATOM 741 C C . LEU A 1 94 ? -14.751 7.718 9.984 1.00 72.25 94 LEU A C 1
ATOM 743 O O . LEU A 1 94 ? -14.932 7.196 8.885 1.00 72.25 94 LEU A O 1
ATOM 747 N N . PRO A 1 95 ? -14.977 7.063 11.134 1.00 65.88 95 PRO A N 1
ATOM 748 C CA . PRO A 1 95 ? -15.635 5.765 11.155 1.00 65.88 95 PRO A CA 1
ATOM 749 C C . PRO A 1 95 ? -17.085 5.910 10.689 1.00 65.88 95 PRO A C 1
ATOM 751 O O . PRO A 1 95 ? -17.819 6.748 11.213 1.00 65.88 95 PRO A O 1
ATOM 754 N N . ASP A 1 96 ? -17.506 5.063 9.752 1.00 65.00 96 ASP A N 1
ATOM 755 C CA . ASP A 1 96 ? -18.888 5.051 9.253 1.00 65.00 96 ASP A CA 1
ATOM 756 C C . ASP A 1 96 ? -19.841 4.275 10.181 1.00 65.00 96 ASP A C 1
ATOM 758 O O . ASP A 1 96 ? -21.063 4.370 10.060 1.00 65.00 96 ASP A O 1
ATOM 762 N N . ILE A 1 97 ? -19.290 3.513 11.133 1.00 61.94 97 ILE A N 1
ATOM 763 C CA . ILE A 1 97 ? -20.043 2.681 12.074 1.00 61.94 97 ILE A CA 1
ATOM 764 C C . ILE A 1 97 ? -19.752 3.130 13.506 1.00 61.94 97 ILE A C 1
ATOM 766 O O . ILE A 1 97 ? -18.599 3.302 13.905 1.00 61.94 97 ILE A O 1
ATOM 770 N N . ALA A 1 98 ? -20.815 3.300 14.296 1.00 63.84 98 ALA A N 1
ATOM 771 C CA . ALA A 1 98 ? -20.701 3.617 15.713 1.00 63.84 98 ALA A CA 1
ATOM 772 C C . ALA A 1 98 ? -19.968 2.492 16.476 1.00 63.84 98 ALA A C 1
ATOM 774 O O . ALA A 1 98 ? -20.134 1.312 16.148 1.00 63.84 98 ALA A O 1
ATOM 775 N N . PRO A 1 99 ? -19.201 2.818 17.531 1.00 62.22 99 PRO A N 1
ATOM 776 C CA . PRO A 1 99 ? -18.554 1.810 18.360 1.00 62.22 99 PRO A CA 1
ATOM 777 C C . PRO A 1 99 ? -19.567 0.781 18.872 1.00 62.22 99 PRO A C 1
ATOM 779 O O . PRO A 1 99 ? -20.620 1.135 19.404 1.00 62.22 99 PRO A O 1
ATOM 782 N N . THR A 1 100 ? -19.246 -0.507 18.741 1.00 58.84 100 THR A N 1
ATOM 783 C CA . THR A 1 100 ? -20.099 -1.562 19.297 1.00 58.84 100 THR A CA 1
ATOM 784 C C . THR A 1 100 ? -19.924 -1.618 20.813 1.00 58.84 100 THR A C 1
ATOM 786 O O . THR A 1 100 ? -18.823 -1.851 21.317 1.00 58.84 100 THR A O 1
ATOM 789 N N . LEU A 1 101 ? -21.017 -1.431 21.553 1.00 57.50 101 LEU A N 1
ATOM 790 C CA . LEU A 1 101 ? -21.029 -1.530 23.010 1.00 57.50 101 LEU A CA 1
ATOM 791 C C . LEU A 1 101 ? -20.915 -3.011 23.428 1.00 57.50 101 LEU A C 1
ATOM 793 O O . LEU A 1 101 ? -21.885 -3.759 23.360 1.00 57.50 101 LEU A O 1
ATOM 797 N N . LEU A 1 102 ? -19.722 -3.460 23.832 1.00 54.75 102 LEU A N 1
ATOM 798 C CA . LEU A 1 102 ? -19.468 -4.879 24.143 1.00 54.75 102 LEU A CA 1
ATOM 799 C C . LEU A 1 102 ? -20.066 -5.338 25.484 1.00 54.75 102 LEU A C 1
ATOM 801 O O . LEU A 1 102 ? -20.429 -6.505 25.628 1.00 54.75 102 LEU A O 1
ATOM 805 N N . LYS A 1 103 ? -20.142 -4.447 26.479 1.00 54.62 103 LYS A N 1
ATOM 806 C CA . LYS A 1 103 ? -20.815 -4.682 27.763 1.00 54.62 103 LYS A CA 1
ATOM 807 C C . LYS A 1 103 ? -20.976 -3.353 28.490 1.00 54.62 103 LYS A C 1
ATOM 809 O O . LYS A 1 103 ? -20.006 -2.616 28.620 1.00 54.62 103 LYS A O 1
ATOM 814 N N . GLN A 1 104 ? -22.178 -3.067 28.973 1.00 52.00 104 GLN A N 1
ATOM 815 C CA . GLN A 1 104 ? -22.421 -1.916 29.832 1.00 52.00 104 GLN A CA 1
ATOM 816 C C . GLN A 1 104 ? -22.288 -2.374 31.280 1.00 52.00 104 GLN A C 1
ATOM 818 O O . GLN A 1 104 ? -23.216 -2.946 31.848 1.00 52.00 104 GLN A O 1
ATOM 823 N N . GLU A 1 105 ? -21.114 -2.187 31.873 1.00 53.12 105 GLU A N 1
ATOM 824 C CA . GLU A 1 105 ? -21.017 -2.252 33.326 1.00 53.12 105 GLU A CA 1
ATOM 825 C C . GLU A 1 105 ? -21.352 -0.863 33.845 1.00 53.12 105 GLU A C 1
ATOM 827 O O . GLU A 1 105 ? -20.602 0.087 33.657 1.00 53.12 105 GLU A O 1
ATOM 832 N N . PHE A 1 106 ? -22.530 -0.724 34.437 1.00 54.25 106 PHE A N 1
ATOM 833 C CA . PHE A 1 106 ? -22.871 0.480 35.166 1.00 54.25 106 PHE A CA 1
ATOM 834 C C . PHE A 1 106 ? -22.544 0.250 36.631 1.00 54.25 106 PHE A C 1
ATOM 836 O O . PHE A 1 106 ? -23.110 -0.638 37.270 1.00 54.25 106 PHE A O 1
ATOM 843 N N . ARG A 1 107 ? -21.686 1.095 37.197 1.00 51.91 107 ARG A N 1
ATOM 844 C CA . ARG A 1 107 ? -21.783 1.393 38.626 1.00 51.91 107 ARG A CA 1
ATOM 845 C C . ARG A 1 107 ? -22.650 2.631 38.752 1.00 51.91 107 ARG A C 1
ATOM 847 O O . ARG A 1 107 ? -22.188 3.739 38.502 1.00 51.91 107 ARG A O 1
ATOM 854 N N . LEU A 1 108 ? -23.920 2.399 39.062 1.00 55.09 108 LEU A N 1
ATOM 855 C CA . LEU A 1 108 ? -24.870 3.443 39.413 1.00 55.09 108 LEU A CA 1
ATOM 856 C C . LEU A 1 108 ? -24.738 3.718 40.909 1.00 55.09 108 LEU A C 1
ATOM 858 O O . LEU A 1 108 ? -24.963 2.834 41.734 1.00 55.09 108 LEU A O 1
ATOM 862 N N . THR A 1 109 ? -24.366 4.945 41.246 1.00 64.25 109 THR A N 1
ATOM 863 C CA . THR A 1 109 ? -24.683 5.537 42.550 1.00 64.25 109 THR A CA 1
ATOM 864 C C . THR A 1 109 ? -25.819 6.542 42.348 1.00 64.25 109 THR A C 1
ATOM 866 O O . THR A 1 109 ? -26.178 6.840 41.209 1.00 64.25 109 THR A O 1
ATOM 869 N N . ASN A 1 110 ? -26.381 7.101 43.422 1.00 70.44 110 ASN A N 1
ATOM 870 C CA . ASN A 1 110 ? -27.444 8.111 43.306 1.00 70.44 110 ASN A CA 1
ATOM 871 C C . ASN A 1 110 ? -26.990 9.401 42.586 1.00 70.44 110 ASN A C 1
ATOM 873 O O . ASN A 1 110 ? -27.833 10.192 42.177 1.00 70.44 110 ASN A O 1
ATOM 877 N N . GLU A 1 111 ? -25.677 9.609 42.423 1.00 74.88 111 GLU A N 1
ATOM 878 C CA . GLU A 1 111 ? -25.085 10.863 41.931 1.00 74.88 111 GLU A CA 1
ATOM 879 C C . GLU A 1 111 ? -24.143 10.671 40.733 1.00 74.88 111 GLU A C 1
ATOM 881 O O . GLU A 1 111 ? -23.717 11.645 40.115 1.00 74.88 111 GLU A O 1
ATOM 886 N N . SER A 1 112 ? -23.791 9.431 40.381 1.00 66.69 112 SER A N 1
ATOM 887 C CA . SER A 1 112 ? -22.867 9.169 39.277 1.00 66.69 112 SER A CA 1
ATOM 888 C C . SER A 1 112 ? -23.137 7.847 38.572 1.00 66.69 112 SER A C 1
ATOM 890 O O . SER A 1 112 ? -23.530 6.849 39.181 1.00 66.69 112 SER A O 1
ATOM 892 N N . ALA A 1 113 ? -22.869 7.856 37.268 1.00 64.25 113 ALA A N 1
ATOM 893 C CA . ALA A 1 113 ? -22.799 6.675 36.429 1.00 64.25 113 ALA A CA 1
ATOM 894 C C . ALA A 1 113 ? -21.380 6.572 35.864 1.00 64.25 113 ALA A C 1
ATOM 896 O O . ALA A 1 113 ? -20.919 7.470 35.159 1.00 64.25 113 ALA A O 1
ATOM 897 N N . ALA A 1 114 ? -20.692 5.473 36.163 1.00 62.62 114 ALA A N 1
ATOM 898 C CA . ALA A 1 114 ? -19.470 5.109 35.458 1.00 62.62 114 ALA A CA 1
ATOM 899 C C . ALA A 1 114 ? -19.838 4.256 34.239 1.00 62.62 114 ALA A C 1
ATOM 901 O O . ALA A 1 114 ? -20.538 3.251 34.380 1.00 62.62 114 ALA A O 1
ATOM 902 N N . ILE A 1 115 ? -19.380 4.671 33.058 1.00 60.34 115 ILE A N 1
ATOM 903 C CA . ILE A 1 115 ? -19.523 3.920 31.810 1.00 60.34 115 ILE A CA 1
ATOM 904 C C . ILE A 1 115 ? -18.150 3.349 31.478 1.00 60.34 115 ILE A C 1
ATOM 906 O O . ILE A 1 115 ? -17.211 4.102 31.236 1.00 60.34 115 ILE A O 1
ATOM 910 N N . TYR A 1 116 ? -18.045 2.024 31.460 1.00 60.28 116 TYR A N 1
ATOM 911 C CA . TYR A 1 116 ? -16.840 1.331 31.018 1.00 60.28 116 TYR A CA 1
ATOM 912 C C . TYR A 1 116 ? -17.045 0.840 29.587 1.00 60.28 116 TYR A C 1
ATOM 914 O O . TYR A 1 116 ? -17.988 0.103 29.301 1.00 60.28 116 TYR A O 1
ATOM 922 N N . TRP A 1 117 ? -16.153 1.235 28.687 1.00 61.12 117 TRP A N 1
ATOM 923 C CA . TRP A 1 117 ? -15.951 0.554 27.413 1.00 61.12 117 TRP A CA 1
ATOM 924 C C . TRP A 1 117 ? -14.725 -0.347 27.558 1.00 61.12 117 TRP A C 1
ATOM 926 O O . TRP A 1 117 ? -13.789 -0.015 28.285 1.00 61.12 117 TRP A O 1
ATOM 936 N N . LYS A 1 118 ? -14.724 -1.513 26.902 1.00 54.12 118 LYS A N 1
ATOM 937 C CA . LYS A 1 118 ? -13.486 -2.294 26.807 1.00 54.12 118 LYS A CA 1
ATOM 938 C C . LYS A 1 118 ? -12.469 -1.479 26.015 1.00 54.12 118 LYS A C 1
ATOM 940 O O . LYS A 1 118 ? -12.833 -0.876 25.003 1.00 54.12 118 LYS A O 1
ATOM 945 N N . ASP A 1 119 ? -11.216 -1.513 26.462 1.00 51.59 119 ASP A N 1
ATOM 946 C CA . ASP A 1 119 ? -10.092 -1.089 25.639 1.00 51.59 119 ASP A CA 1
ATOM 947 C C . ASP A 1 119 ? -10.199 -1.747 24.262 1.00 51.59 119 ASP A C 1
ATOM 949 O O . ASP A 1 119 ? -10.685 -2.878 24.131 1.00 51.59 119 ASP A O 1
ATOM 953 N N . LEU A 1 120 ? -9.796 -0.968 23.259 1.00 52.91 120 LEU A N 1
ATOM 954 C CA . LEU A 1 120 ? -9.710 -1.299 21.838 1.00 52.91 120 LEU A CA 1
ATOM 955 C C . LEU A 1 120 ? -9.507 -2.812 21.647 1.00 52.91 120 LEU A C 1
ATOM 957 O O . LEU A 1 120 ? -8.625 -3.374 22.304 1.00 52.91 120 LEU A O 1
ATOM 961 N N . PRO A 1 121 ? -10.307 -3.497 20.802 1.00 51.06 121 PRO A N 1
ATOM 962 C CA . PRO A 1 121 ? -10.166 -4.938 20.637 1.00 51.06 121 PRO A CA 1
ATOM 963 C C . PRO A 1 121 ? -8.700 -5.272 20.350 1.00 51.06 121 PRO A C 1
ATOM 965 O O . PRO A 1 121 ? -8.078 -4.606 19.526 1.00 51.06 121 PRO A O 1
ATOM 968 N N . ALA A 1 122 ? -8.166 -6.300 21.024 1.00 50.91 122 ALA A N 1
ATOM 969 C CA . ALA A 1 122 ? -6.778 -6.748 20.858 1.00 50.91 122 ALA A CA 1
ATOM 970 C C . ALA A 1 122 ? -6.396 -6.900 19.372 1.00 50.91 122 ALA A C 1
ATOM 972 O O . ALA A 1 122 ? -5.285 -6.564 18.987 1.00 50.91 122 ALA A O 1
ATOM 973 N N . ASN A 1 123 ? -7.376 -7.275 18.541 1.00 52.12 123 ASN A N 1
ATOM 974 C CA . ASN A 1 123 ? -7.324 -7.155 17.091 1.00 52.12 123 ASN A CA 1
ATOM 975 C C . ASN A 1 123 ? -8.038 -5.869 16.646 1.00 52.12 123 ASN A C 1
ATOM 977 O O . ASN A 1 123 ? -9.256 -5.861 16.442 1.00 52.12 123 ASN A O 1
ATOM 981 N N . CYS A 1 124 ? -7.290 -4.790 16.416 1.00 56.88 124 CYS A N 1
ATOM 982 C CA . CYS A 1 124 ? -7.840 -3.520 15.923 1.00 56.88 124 CYS A CA 1
ATOM 983 C C . CYS A 1 124 ? -8.391 -3.581 14.487 1.00 56.88 124 CYS A C 1
ATOM 985 O O . CYS A 1 124 ? -8.836 -2.564 13.956 1.00 56.88 124 CYS A O 1
ATOM 987 N N . GLN A 1 125 ? -8.353 -4.750 13.838 1.00 50.03 125 GLN A N 1
ATOM 988 C CA . GLN A 1 125 ? -8.819 -4.965 12.464 1.00 50.03 125 GLN A CA 1
ATOM 989 C C . GLN A 1 125 ? -10.285 -4.558 12.247 1.00 50.03 125 GLN A C 1
ATOM 991 O O . GLN A 1 125 ? -10.681 -4.339 11.113 1.00 50.03 125 GLN A O 1
ATOM 996 N N . LYS A 1 126 ? -11.078 -4.425 13.319 1.00 49.00 126 LYS A N 1
ATOM 997 C CA . LYS A 1 126 ? -12.502 -4.056 13.265 1.00 49.00 126 LYS A CA 1
ATOM 998 C C . LYS A 1 126 ? -12.843 -2.717 13.918 1.00 49.00 126 LYS A C 1
ATOM 1000 O O . LYS A 1 126 ? -14.012 -2.438 14.164 1.00 49.00 126 LYS A O 1
ATOM 1005 N N . MET A 1 127 ? -11.851 -1.883 14.237 1.00 47.06 127 MET A N 1
ATOM 1006 C CA . MET A 1 127 ? -12.119 -0.602 14.905 1.00 47.06 127 MET A CA 1
ATOM 1007 C C . MET A 1 127 ? -12.880 0.407 14.039 1.00 47.06 127 MET A C 1
ATOM 1009 O O . MET A 1 127 ? -13.529 1.290 14.590 1.00 47.06 127 MET A O 1
ATOM 1013 N N . ASN A 1 128 ? -12.832 0.257 12.715 1.00 41.94 128 ASN A N 1
ATOM 1014 C CA . ASN A 1 128 ? -13.498 1.156 11.775 1.00 41.94 128 ASN A CA 1
ATOM 1015 C C . ASN A 1 128 ? -14.590 0.452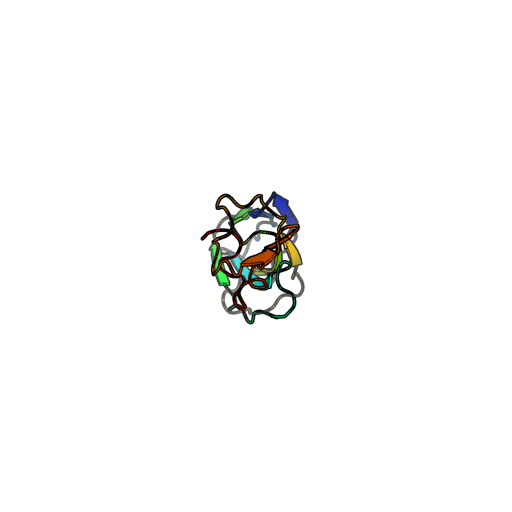 10.962 1.00 41.94 128 ASN A C 1
ATOM 1017 O O . ASN A 1 128 ? -14.786 0.814 9.813 1.00 41.94 128 ASN A O 1
ATOM 1021 N N . GLY A 1 129 ? -15.279 -0.538 11.541 1.00 34.00 129 GLY A N 1
ATOM 1022 C CA . GLY A 1 129 ? -16.469 -1.109 10.911 1.00 34.00 129 GLY A CA 1
ATOM 1023 C C . GLY A 1 129 ? -16.238 -1.653 9.497 1.00 34.00 129 GLY A C 1
ATOM 1024 O O . GLY A 1 129 ? -16.826 -1.131 8.558 1.00 34.00 129 GLY A O 1
ATOM 1025 N N . ASP A 1 130 ? -15.405 -2.690 9.377 1.00 36.59 130 ASP A N 1
ATOM 1026 C CA . ASP A 1 130 ? -15.407 -3.619 8.233 1.00 36.59 130 ASP A CA 1
ATOM 1027 C C . ASP A 1 130 ? -16.129 -4.922 8.625 1.00 36.59 130 ASP A C 1
ATOM 1029 O O . ASP A 1 130 ? -15.899 -5.423 9.761 1.00 36.59 130 ASP A O 1
#

Organism: NCBI:txid428564

Secondary structure (DSSP, 8-state):
-BPS--EEEEETTEEEEE-PPPSS-SSEEEEEEEEEETT-SS-B--PPPEEEEESSSEEEEE--SSEEEEEEEES-TT----TT-EEEEPPP---SSPPP----EEEE-SS-EEEEPPPS-SSGGGTT--

Foldseek 3Di:
DFFADWDWDADAQKIKIAGDDDPPQQKKKKKKFFQDQQLDDDDRDPGDIDIDIDRDRIDMDRHDANTWMKIGMDSDPPDPDDPPIDIDHHHHDDQPDDDDQPDFDWPDDVVDTDGDGDPQPPPVVCVRHD

Sequence (130 aa):
MDVAGLKTKTIGSEINLKWFKSAIIRTYYIKYRLLKLLACSHEELQSPLQVVPTKSTNYTLKLSPNALYEIFVTGDETLLTSANKRIIVTEGTLPDIAPTLLKQEFRLTNESAAIYWKDLPANCQKMNGD

InterPro domains:
  IPR036116 Fibronectin type III superfamily [SSF49265] (13-74)

Radius of gyration: 20.03 Å; chains: 1; bounding box: 44×23×66 Å

pLDDT: mean 80.2, std 17.52, range [34.0, 97.56]